Protein AF-A0A2D3C3H3-F1 (afdb_monomer)

Radius of gyration: 13.88 Å; Cα contacts (8 Å, |Δi|>4): 78; chains: 1; bounding box: 29×30×42 Å

Solvent-accessible surface area (backbone atoms only — not comparable to full-atom values): 4577 Å² total; per-residue (Å²): 126,70,76,62,52,57,47,48,53,63,55,76,70,58,82,80,52,94,85,55,56,65,66,61,55,30,52,51,27,42,54,50,13,52,44,28,46,74,72,66,42,23,72,60,12,34,55,24,18,51,54,20,37,72,72,39,73,80,46,60,66,38,54,52,51,31,55,51,27,53,55,51,41,54,50,51,52,54,61,65,70,73,116

Foldseek 3Di:
DPVLVVLVVLAPPDPDDPPDDLVNLLVNLQSQLVNCVVVLVLVRSLVSLVSNCVSPVVPPSSVVSNVVSVVSVVVVVVVVVVD

pLDDT: mean 78.91, std 15.75, range [45.66, 95.12]

Mean predicted al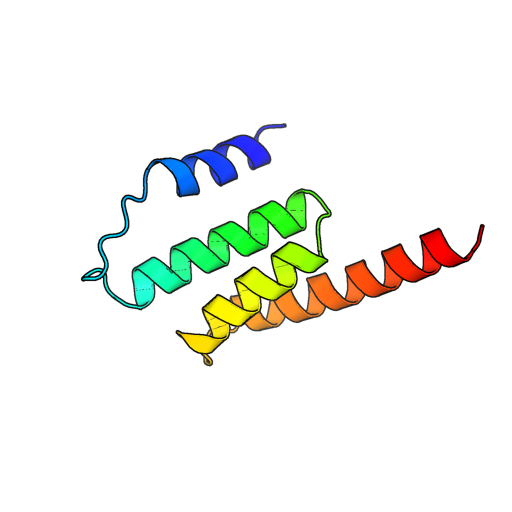igned error: 7.62 Å

Nearest PDB structures (foldseek):
  5jhe-assembly1_A-2  TM=8.480E-01  e=2.163E-02  Saccharomyces cerevisiae S288C
  2vyi-assembly2_B  TM=9.950E-01  e=7.866E-02  Homo sapiens
  6hft-assembly1_A  TM=9.485E-01  e=7.859E-01  Saccharomyces cerevisiae
  8j8p-assembly1_C  TM=7.271E-01  e=5.935E-01  Saccharomyces eubayanus
  7xn7-assembly1_q  TM=8.104E-01  e=1.541E+00  Komagataella phaffii

Secondary structure (DSSP, 8-state):
-THHHHHHHHHHT----TTS-HHHHHHHHHHHHHHHHHTT-HHHHHHHHHHHHHH-TT-HHHHHHHHHHHHHHHHHHHHHTT-

InterPro domains:
  IPR011990 Tetratricopeptide-like helical domain superfamily [G3DSA:1.25.40.10] (1-83)
  IPR011990 Tetratricopeptide-like helical domain superfamily [SSF48452] (1-78)
  IPR013105 Tetratricopeptide repeat 2 [PF07719] (28-58)
  IPR019734 Tetratricopeptide repeat [PS50005] (26-59)
  IPR019734 Tetratricopeptide repeat [SM00028] (26-59)

Sequence (83 aa):
MERYEEALICYEHINIRETDSAEKKTILWNCRGISHFLKGTYDEATRCFSHVLNLDPECEEAKNYLKKAISLLNQQKKQTSNY

Structure (mmCIF, N/CA/C/O backbone):
data_AF-A0A2D3C3H3-F1
#
_entry.id   AF-A0A2D3C3H3-F1
#
loop_
_atom_site.group_PDB
_atom_site.id
_atom_site.type_symbol
_atom_site.label_atom_id
_atom_site.label_alt_id
_atom_site.label_comp_id
_atom_site.label_asym_id
_atom_site.label_entity_id
_atom_site.label_seq_id
_atom_site.pdbx_PDB_ins_code
_atom_site.Cartn_x
_atom_site.Car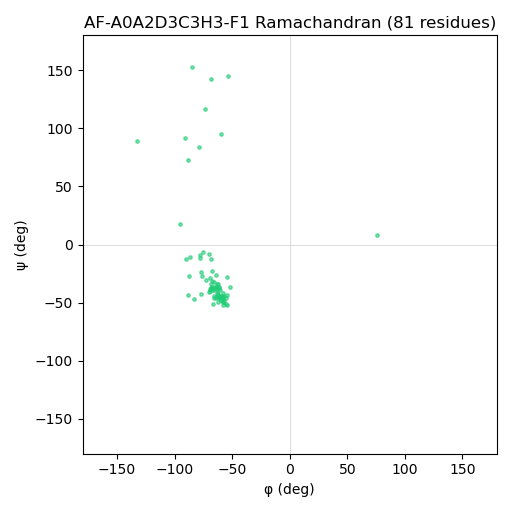tn_y
_atom_site.Cartn_z
_atom_site.occupancy
_atom_site.B_iso_or_equiv
_atom_site.auth_seq_id
_atom_site.auth_comp_id
_atom_site.auth_asym_id
_atom_site.auth_atom_id
_atom_site.pdbx_PDB_model_num
ATOM 1 N N . MET A 1 1 ? 8.281 19.157 9.014 1.00 45.66 1 MET A N 1
ATOM 2 C CA . MET A 1 1 ? 7.461 19.195 7.782 1.00 45.66 1 MET A CA 1
ATOM 3 C C . MET A 1 1 ? 8.209 18.644 6.564 1.00 45.66 1 MET A C 1
ATOM 5 O O . MET A 1 1 ? 7.611 18.566 5.506 1.00 45.66 1 MET A O 1
ATOM 9 N N . GLU A 1 2 ? 9.445 18.154 6.703 1.00 48.81 2 GLU A N 1
ATOM 10 C CA . GLU A 1 2 ? 10.302 17.812 5.551 1.00 48.81 2 GLU A CA 1
ATOM 11 C C . GLU A 1 2 ? 9.960 16.487 4.838 1.00 48.81 2 GLU A C 1
ATOM 13 O O . GLU A 1 2 ? 10.201 16.350 3.648 1.00 48.81 2 GLU A O 1
ATOM 18 N N . ARG A 1 3 ? 9.303 15.523 5.501 1.00 47.53 3 ARG A N 1
ATOM 19 C CA . ARG A 1 3 ? 8.976 14.212 4.887 1.00 47.53 3 ARG A CA 1
ATOM 20 C C . ARG A 1 3 ? 7.782 14.220 3.923 1.00 47.53 3 ARG A C 1
ATOM 22 O O . ARG A 1 3 ? 7.536 13.218 3.257 1.00 47.53 3 ARG A O 1
ATOM 29 N N . TYR A 1 4 ? 7.005 15.303 3.881 1.00 50.00 4 TYR A N 1
ATOM 30 C CA . TYR A 1 4 ? 5.845 15.415 2.986 1.00 50.00 4 TYR A CA 1
ATOM 31 C C . TYR A 1 4 ? 6.227 15.950 1.604 1.00 50.00 4 TYR A C 1
ATOM 33 O O . TYR A 1 4 ? 5.554 15.629 0.626 1.00 50.00 4 TYR A O 1
ATOM 41 N N . GLU A 1 5 ? 7.304 16.733 1.524 1.00 49.50 5 GLU A N 1
ATOM 42 C CA . GLU A 1 5 ? 7.800 17.303 0.272 1.00 49.50 5 GLU A CA 1
ATOM 43 C C . GLU A 1 5 ? 8.557 16.255 -0.543 1.00 49.50 5 GLU A C 1
ATOM 45 O O . GLU A 1 5 ? 8.268 16.102 -1.721 1.00 49.50 5 GLU A O 1
ATOM 50 N N . GLU A 1 6 ? 9.410 15.431 0.078 1.00 52.59 6 GLU A N 1
ATOM 51 C CA . GLU A 1 6 ? 10.094 14.318 -0.612 1.00 52.59 6 GLU A CA 1
ATOM 52 C C . GLU A 1 6 ? 9.104 13.330 -1.243 1.00 52.59 6 GLU A C 1
ATOM 54 O O . GLU A 1 6 ? 9.249 12.897 -2.386 1.00 52.59 6 GLU A O 1
ATOM 59 N N . ALA A 1 7 ? 8.044 13.035 -0.496 1.00 53.91 7 ALA A N 1
ATOM 60 C CA . ALA A 1 7 ? 6.904 12.250 -0.930 1.00 53.91 7 ALA A CA 1
ATOM 61 C C . ALA A 1 7 ? 6.249 12.812 -2.204 1.00 53.91 7 ALA A C 1
ATOM 63 O O . ALA A 1 7 ? 5.959 12.058 -3.132 1.00 53.91 7 ALA A O 1
ATOM 64 N N . LEU A 1 8 ? 6.026 14.130 -2.248 1.00 52.97 8 LEU A N 1
ATOM 65 C CA . LEU A 1 8 ? 5.454 14.831 -3.400 1.00 52.97 8 LEU A CA 1
ATOM 66 C C . LEU A 1 8 ? 6.424 14.890 -4.587 1.00 52.97 8 LEU A C 1
ATOM 68 O O . LEU A 1 8 ? 6.009 14.635 -5.718 1.00 52.97 8 LEU A O 1
ATOM 72 N N . ILE A 1 9 ? 7.711 15.125 -4.323 1.00 53.69 9 ILE A N 1
ATOM 73 C CA . ILE A 1 9 ? 8.776 15.181 -5.334 1.00 53.69 9 ILE A CA 1
ATOM 74 C C . ILE A 1 9 ? 8.914 13.829 -6.054 1.00 53.69 9 ILE A C 1
ATOM 76 O O . ILE A 1 9 ? 9.093 13.798 -7.274 1.00 53.69 9 ILE A O 1
ATOM 80 N N . CYS A 1 10 ? 8.744 12.706 -5.345 1.00 55.09 10 CYS A N 1
ATOM 81 C CA . CYS A 1 10 ? 8.703 11.382 -5.972 1.00 55.09 10 CYS A CA 1
ATOM 82 C C . CYS A 1 10 ? 7.512 11.185 -6.931 1.00 55.09 10 CYS A C 1
ATOM 84 O O . CYS A 1 10 ? 7.630 10.367 -7.839 1.00 55.09 10 CYS A O 1
ATOM 86 N N . TYR A 1 11 ? 6.381 11.890 -6.775 1.00 58.97 11 TYR A N 1
ATOM 87 C CA . TYR A 1 11 ? 5.255 11.778 -7.722 1.00 58.97 11 TYR A CA 1
ATOM 88 C C . TYR A 1 11 ? 5.422 12.650 -8.952 1.00 58.97 11 TYR A C 1
ATOM 90 O O . TYR A 1 11 ? 5.170 12.184 -10.059 1.00 58.97 11 TYR A O 1
ATOM 98 N N . GLU A 1 12 ? 5.798 13.914 -8.762 1.00 54.44 12 GLU A N 1
ATOM 99 C CA . GLU A 1 12 ? 5.784 14.899 -9.848 1.00 54.44 12 GLU A CA 1
ATOM 100 C C . GLU A 1 12 ? 6.856 14.629 -10.906 1.00 54.44 12 GLU A C 1
ATOM 102 O O . GLU A 1 12 ? 6.645 14.921 -12.082 1.00 54.44 12 GLU A O 1
ATOM 107 N N . HIS A 1 13 ? 7.981 14.019 -10.525 1.00 54.50 13 HIS A N 1
ATOM 108 C CA . HIS A 1 13 ? 9.083 13.769 -11.455 1.00 54.50 13 HIS A CA 1
ATOM 109 C C . HIS A 1 13 ? 9.020 12.424 -12.186 1.00 54.50 13 HIS A C 1
ATOM 111 O O . HIS A 1 13 ? 9.759 12.229 -13.156 1.00 54.50 13 HIS A O 1
ATOM 117 N N . ILE A 1 14 ? 8.154 11.492 -11.777 1.00 56.75 14 ILE A N 1
ATOM 118 C CA . ILE A 1 14 ? 8.049 10.194 -12.450 1.00 56.75 14 ILE A CA 1
ATOM 119 C C . ILE A 1 14 ? 6.996 10.287 -13.557 1.00 56.75 14 ILE A C 1
ATOM 121 O O . ILE A 1 14 ? 5.810 10.027 -13.363 1.00 56.75 14 ILE A O 1
ATOM 125 N N . ASN A 1 15 ? 7.457 10.626 -14.758 1.00 57.12 15 ASN A N 1
ATOM 126 C CA . ASN A 1 15 ? 6.639 10.613 -15.964 1.00 57.12 15 ASN A CA 1
ATOM 127 C C . ASN A 1 15 ? 6.502 9.166 -16.478 1.00 57.12 15 ASN A C 1
ATOM 129 O O . ASN A 1 15 ? 7.294 8.718 -17.308 1.00 57.12 15 ASN A O 1
ATOM 133 N N . ILE A 1 16 ? 5.552 8.405 -15.925 1.00 58.19 16 ILE A N 1
ATOM 134 C CA . ILE A 1 16 ? 5.334 6.998 -16.297 1.00 58.19 16 ILE A CA 1
ATOM 135 C C . ILE A 1 16 ? 4.675 6.941 -17.673 1.00 58.19 16 ILE A C 1
ATOM 137 O O . ILE A 1 16 ? 3.533 7.370 -17.844 1.00 58.19 16 ILE A O 1
ATOM 141 N N . ARG A 1 17 ? 5.367 6.360 -18.652 1.00 5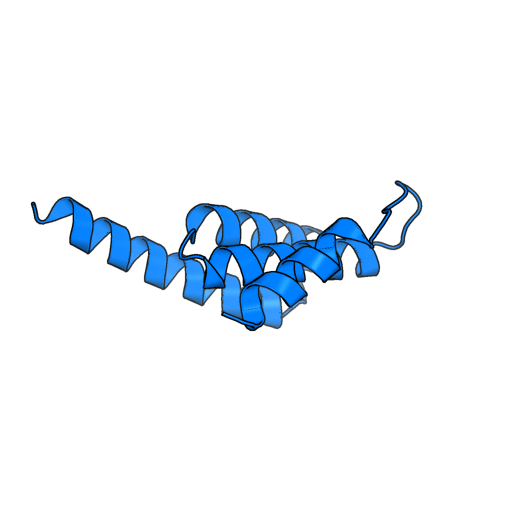8.72 17 ARG A N 1
ATOM 142 C CA . ARG A 1 17 ? 4.743 5.946 -19.914 1.00 58.72 17 ARG A CA 1
ATOM 143 C C . ARG A 1 17 ? 4.137 4.557 -19.732 1.00 58.72 17 ARG A C 1
ATOM 145 O O . ARG A 1 17 ? 4.626 3.762 -18.935 1.00 58.72 17 ARG A O 1
ATOM 152 N N . GLU A 1 18 ? 3.095 4.213 -20.489 1.00 56.41 18 GLU A N 1
ATOM 153 C CA . GLU A 1 18 ? 2.476 2.877 -20.387 1.00 56.41 18 GLU A CA 1
ATOM 154 C C . GLU A 1 18 ? 3.488 1.730 -20.565 1.00 56.41 18 GLU A C 1
ATOM 156 O O . GLU A 1 18 ? 3.329 0.680 -19.938 1.00 56.41 18 GLU A O 1
ATOM 161 N N . THR A 1 19 ? 4.562 1.984 -21.323 1.00 57.06 19 THR A N 1
ATOM 162 C CA . THR A 1 19 ? 5.700 1.095 -21.601 1.00 57.06 19 THR A CA 1
ATOM 163 C C . THR A 1 19 ? 6.708 0.931 -20.460 1.00 57.06 19 THR A C 1
ATOM 165 O O . THR A 1 19 ? 7.643 0.149 -20.606 1.00 57.06 19 THR A O 1
ATOM 168 N N . ASP A 1 20 ? 6.595 1.672 -19.354 1.00 67.31 20 ASP A N 1
ATOM 169 C CA . ASP A 1 20 ? 7.516 1.510 -18.226 1.00 67.3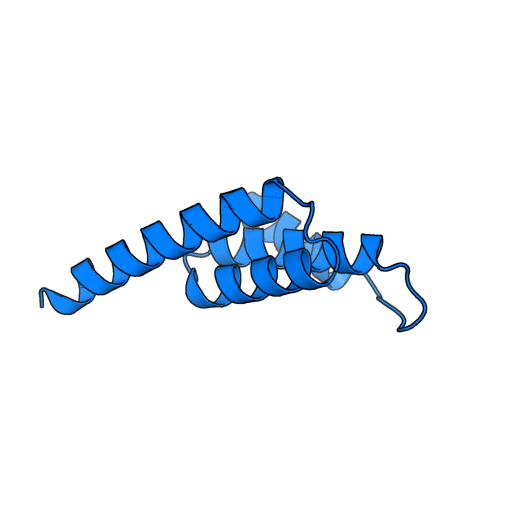1 20 ASP A CA 1
ATOM 170 C C . ASP A 1 20 ? 7.328 0.159 -17.524 1.00 67.31 20 ASP A C 1
ATOM 172 O O . ASP A 1 20 ? 6.205 -0.331 -17.348 1.00 67.31 20 ASP A O 1
ATOM 176 N N . SER A 1 21 ? 8.455 -0.414 -17.091 1.00 73.69 21 SER A N 1
ATOM 177 C CA . SER A 1 21 ? 8.527 -1.699 -16.397 1.00 73.69 21 SER A CA 1
ATOM 178 C C . SER A 1 21 ? 7.610 -1.749 -15.176 1.00 73.69 21 SER A C 1
ATOM 180 O O . SER A 1 21 ? 7.461 -0.761 -14.448 1.00 73.69 21 SER A O 1
ATOM 182 N N . ALA A 1 22 ? 7.048 -2.932 -14.915 1.00 73.50 22 ALA A N 1
ATOM 183 C CA . ALA A 1 22 ? 6.187 -3.186 -13.760 1.00 73.50 22 ALA A CA 1
ATOM 184 C C . ALA A 1 22 ? 6.839 -2.745 -12.436 1.00 73.50 22 ALA A C 1
ATOM 186 O O . ALA A 1 22 ? 6.166 -2.145 -11.606 1.00 73.50 22 ALA A O 1
ATOM 187 N N . GLU A 1 23 ? 8.157 -2.911 -12.295 1.00 74.75 23 GLU A N 1
ATOM 188 C CA . GLU A 1 23 ? 8.938 -2.446 -11.139 1.00 74.75 23 GLU A CA 1
ATOM 189 C C . GLU A 1 23 ? 8.814 -0.940 -10.874 1.00 74.75 23 GLU A C 1
ATOM 191 O O . GLU A 1 23 ? 8.603 -0.526 -9.737 1.00 74.75 23 GLU A O 1
ATOM 196 N N . LYS A 1 24 ? 8.879 -0.090 -11.908 1.00 79.31 24 LYS A N 1
ATOM 197 C CA . LYS A 1 24 ? 8.745 1.366 -11.728 1.00 79.31 24 LYS A CA 1
ATOM 198 C C . LYS A 1 24 ? 7.340 1.747 -11.282 1.00 79.31 24 LYS A C 1
ATOM 200 O O . LYS A 1 24 ? 7.178 2.619 -10.429 1.00 79.31 24 LYS A O 1
ATOM 205 N N . LYS A 1 25 ? 6.325 1.079 -11.840 1.00 79.38 25 LYS A N 1
ATOM 206 C CA . LYS A 1 25 ? 4.931 1.258 -11.415 1.00 79.38 25 LYS A CA 1
ATOM 207 C C . LYS A 1 25 ? 4.774 0.823 -9.956 1.00 79.38 25 LYS A C 1
ATOM 209 O O . LYS A 1 25 ? 4.194 1.571 -9.176 1.00 79.38 25 LYS A O 1
ATOM 214 N N . THR A 1 26 ? 5.352 -0.315 -9.571 1.00 84.44 26 THR A N 1
ATOM 215 C CA . THR A 1 26 ? 5.398 -0.794 -8.182 1.00 84.44 26 THR A CA 1
ATOM 216 C C . THR A 1 26 ? 6.022 0.239 -7.245 1.00 84.44 26 THR A C 1
ATOM 218 O O . THR A 1 26 ? 5.392 0.608 -6.256 1.00 84.44 26 THR A O 1
ATOM 221 N N . ILE A 1 27 ? 7.204 0.771 -7.571 1.00 82.50 27 ILE A N 1
ATOM 222 C CA . ILE A 1 27 ? 7.882 1.786 -6.749 1.00 82.50 27 ILE A CA 1
ATOM 223 C C . ILE A 1 27 ? 7.011 3.039 -6.605 1.00 82.50 27 ILE A C 1
ATOM 225 O O . ILE A 1 27 ? 6.824 3.519 -5.488 1.00 82.50 27 ILE A O 1
ATOM 229 N N . LEU A 1 28 ? 6.404 3.529 -7.695 1.00 82.88 28 LEU A N 1
ATOM 230 C CA . LEU A 1 28 ? 5.504 4.683 -7.628 1.00 82.88 28 LEU A CA 1
ATOM 231 C C . LEU A 1 28 ? 4.332 4.424 -6.675 1.00 82.88 28 LEU A C 1
ATOM 233 O O . LEU A 1 28 ? 4.065 5.242 -5.796 1.00 82.88 28 LEU A O 1
ATOM 237 N N . TRP A 1 29 ? 3.614 3.311 -6.850 1.00 87.44 29 TRP A N 1
ATOM 238 C CA . TRP A 1 29 ? 2.463 2.979 -6.008 1.00 87.44 29 TRP A CA 1
ATOM 239 C C . TRP A 1 29 ? 2.865 2.775 -4.545 1.00 87.44 29 TRP A C 1
ATOM 241 O O . TRP A 1 29 ? 2.109 3.166 -3.655 1.00 87.44 29 TRP A O 1
ATOM 251 N N . ASN A 1 30 ? 4.063 2.242 -4.290 1.00 86.81 30 ASN A N 1
ATOM 252 C CA . ASN A 1 30 ? 4.605 2.074 -2.944 1.00 86.81 30 ASN A CA 1
ATOM 253 C C . ASN A 1 30 ? 4.877 3.434 -2.292 1.00 86.81 30 ASN A C 1
ATOM 255 O O . ASN A 1 30 ? 4.326 3.735 -1.231 1.00 86.81 30 ASN A O 1
ATOM 259 N N . CYS A 1 31 ? 5.605 4.318 -2.984 1.00 84.25 31 CYS A N 1
ATOM 260 C CA . CYS A 1 31 ? 5.789 5.701 -2.554 1.00 84.25 31 CYS A CA 1
ATOM 261 C C . CYS A 1 31 ? 4.430 6.376 -2.327 1.00 84.25 31 CYS A C 1
ATOM 263 O O . CYS A 1 31 ? 4.243 7.037 -1.308 1.00 84.25 31 CYS A O 1
ATOM 265 N N . ARG A 1 32 ? 3.446 6.175 -3.223 1.00 85.75 32 ARG A N 1
ATOM 266 C CA . ARG A 1 32 ? 2.057 6.679 -3.111 1.00 85.75 32 ARG A CA 1
ATOM 267 C C . ARG A 1 32 ? 1.396 6.261 -1.814 1.00 85.75 32 ARG A C 1
ATOM 269 O O . ARG A 1 32 ? 0.930 7.116 -1.059 1.00 85.75 32 ARG A O 1
ATOM 276 N N . GLY A 1 33 ? 1.434 4.969 -1.523 1.00 90.56 33 GLY A N 1
ATOM 277 C CA . GLY A 1 33 ? 0.894 4.417 -0.290 1.00 90.56 33 GLY A CA 1
ATOM 278 C C . GLY A 1 33 ? 1.543 5.013 0.952 1.00 90.56 33 GLY A C 1
ATOM 279 O O . GLY A 1 33 ? 0.831 5.398 1.877 1.00 90.56 33 GLY A O 1
ATOM 280 N N . ILE A 1 34 ? 2.871 5.155 0.958 1.00 88.88 34 ILE A N 1
ATOM 281 C CA . ILE A 1 34 ? 3.617 5.692 2.103 1.00 88.88 34 ILE A CA 1
ATOM 282 C C . ILE A 1 34 ? 3.211 7.137 2.401 1.00 88.88 34 ILE A C 1
ATOM 284 O O . ILE A 1 34 ? 2.977 7.481 3.557 1.00 88.88 34 ILE A O 1
ATOM 288 N N . SER A 1 35 ? 3.051 7.986 1.391 1.00 84.62 35 SER A N 1
ATOM 289 C CA . SER A 1 35 ? 2.676 9.384 1.638 1.00 84.62 35 SER A CA 1
ATOM 290 C C . SER A 1 35 ? 1.256 9.527 2.148 1.00 84.62 35 SER A C 1
ATOM 292 O O . SER A 1 35 ? 1.017 10.314 3.060 1.00 84.62 35 SER A O 1
ATOM 294 N N . HIS A 1 36 ? 0.316 8.747 1.612 1.00 87.50 36 HIS A N 1
ATOM 295 C CA . HIS A 1 36 ? -1.039 8.689 2.162 1.00 87.50 36 HIS A CA 1
ATOM 296 C C . HIS A 1 36 ? -1.036 8.136 3.595 1.00 87.50 36 HIS A C 1
ATOM 298 O O . HIS A 1 36 ? -1.753 8.643 4.456 1.00 87.50 36 HIS A O 1
ATOM 304 N N . PHE A 1 37 ? -0.183 7.151 3.885 1.00 89.50 37 PHE A N 1
ATOM 305 C CA . PHE A 1 37 ? -0.008 6.620 5.234 1.00 89.50 37 PHE A CA 1
ATOM 306 C C . PHE A 1 37 ? 0.510 7.694 6.200 1.00 89.50 37 PHE A C 1
ATOM 308 O O . PHE A 1 37 ? -0.035 7.851 7.289 1.00 89.50 37 PHE A O 1
ATOM 315 N N . LEU A 1 38 ? 1.511 8.479 5.790 1.00 85.75 38 LEU A N 1
ATOM 316 C CA . LEU A 1 38 ? 2.057 9.578 6.591 1.00 85.75 38 LEU A CA 1
ATOM 317 C C . LEU A 1 38 ? 1.063 10.734 6.760 1.00 85.75 38 LEU A C 1
ATOM 319 O O . LEU A 1 38 ? 1.024 11.339 7.825 1.00 85.75 38 LEU A O 1
ATOM 323 N N . LYS A 1 39 ? 0.227 11.009 5.752 1.00 84.75 39 LYS A N 1
ATOM 324 C CA . LYS A 1 39 ? -0.862 12.000 5.829 1.00 84.75 39 LYS A CA 1
ATOM 325 C C . LYS A 1 39 ? -2.014 11.568 6.747 1.00 84.75 39 LYS A C 1
ATOM 327 O O . LYS A 1 39 ? -2.915 12.363 6.992 1.00 84.75 39 LYS A O 1
ATOM 332 N N . GLY A 1 40 ? -2.011 10.327 7.241 1.00 85.88 40 GLY A N 1
ATOM 333 C CA . GLY A 1 40 ? -3.098 9.773 8.051 1.00 85.88 40 GLY A CA 1
ATOM 334 C C . GLY A 1 40 ? -4.340 9.384 7.242 1.00 85.88 40 GLY A C 1
ATOM 335 O O . GLY A 1 40 ? -5.362 9.033 7.829 1.00 85.88 40 GLY A O 1
ATOM 336 N N . THR A 1 41 ? -4.260 9.417 5.907 1.00 89.06 41 THR A N 1
ATOM 337 C CA . THR A 1 41 ? -5.313 8.973 4.984 1.00 89.06 41 THR A CA 1
ATOM 338 C C . THR A 1 41 ? -5.140 7.481 4.700 1.00 89.06 41 THR A C 1
ATOM 340 O O . THR A 1 41 ? -4.676 7.072 3.630 1.00 89.06 41 THR A O 1
ATOM 343 N N . TYR A 1 42 ? -5.463 6.645 5.691 1.00 92.19 42 TYR A N 1
ATOM 344 C CA . TYR A 1 42 ? -5.176 5.210 5.622 1.00 92.19 42 TYR A CA 1
ATOM 345 C C . TYR A 1 42 ? -6.002 4.466 4.560 1.00 92.19 42 TYR A C 1
ATOM 347 O O . TYR A 1 42 ? -5.475 3.535 3.957 1.00 92.19 42 TYR A O 1
ATOM 355 N N . ASP A 1 43 ? -7.239 4.882 4.255 1.00 91.12 43 ASP A N 1
ATOM 356 C CA . ASP A 1 43 ? -8.035 4.281 3.168 1.00 91.12 43 ASP A CA 1
ATOM 357 C C . ASP A 1 43 ? -7.300 4.348 1.817 1.00 91.12 43 ASP A C 1
ATOM 359 O O . ASP A 1 43 ? -7.155 3.340 1.124 1.00 91.12 43 ASP A O 1
ATOM 363 N N . GLU A 1 44 ? -6.768 5.516 1.451 1.00 89.12 44 GLU A N 1
ATOM 364 C CA . GLU A 1 44 ? -6.029 5.699 0.194 1.00 89.12 44 GLU A CA 1
ATOM 365 C C . GLU A 1 44 ? -4.695 4.949 0.206 1.00 89.12 44 GLU A C 1
ATOM 367 O O . GLU A 1 44 ? -4.315 4.341 -0.800 1.00 89.12 44 GLU A O 1
ATOM 372 N N . ALA A 1 45 ? -4.022 4.918 1.360 1.00 92.31 45 ALA A N 1
ATOM 373 C CA . ALA A 1 45 ? -2.795 4.154 1.541 1.00 92.31 45 ALA A CA 1
ATOM 374 C C . ALA A 1 45 ? -3.022 2.663 1.248 1.00 92.31 45 ALA A C 1
ATOM 376 O O . ALA A 1 45 ? -2.272 2.065 0.476 1.00 92.31 45 ALA A O 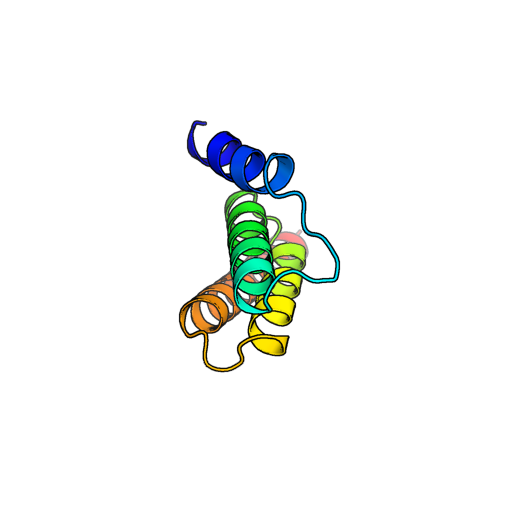1
ATOM 377 N N . THR A 1 46 ? -4.098 2.071 1.786 1.00 93.69 46 THR A N 1
ATOM 378 C CA . THR A 1 46 ? -4.416 0.652 1.545 1.00 93.69 46 THR A CA 1
ATOM 379 C C . THR A 1 46 ? -4.655 0.340 0.069 1.00 93.69 46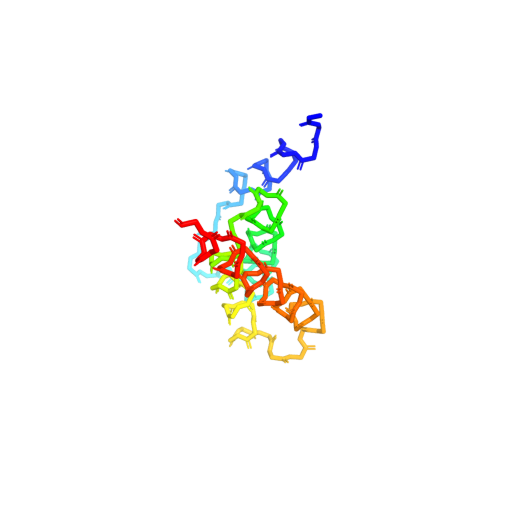 THR A C 1
ATOM 381 O O . THR A 1 46 ? -4.162 -0.675 -0.424 1.00 93.69 46 THR A O 1
ATOM 384 N N . ARG A 1 47 ? -5.332 1.229 -0.671 1.00 92.38 47 ARG A N 1
ATOM 385 C CA . ARG A 1 47 ? -5.541 1.072 -2.121 1.00 92.38 47 ARG A CA 1
ATOM 386 C C . ARG A 1 47 ? -4.224 1.103 -2.892 1.00 92.38 47 ARG A C 1
ATOM 388 O O . ARG A 1 47 ? -4.018 0.281 -3.781 1.00 92.38 47 ARG A O 1
ATOM 395 N N . CYS A 1 48 ? -3.319 2.009 -2.526 1.00 90.81 48 CYS A N 1
ATOM 396 C CA . CYS A 1 48 ? -2.007 2.106 -3.161 1.00 90.81 48 CYS A CA 1
ATOM 397 C C . CYS A 1 48 ? -1.167 0.842 -2.920 1.00 90.81 48 CYS A C 1
ATOM 399 O O . CYS A 1 48 ? -0.640 0.273 -3.874 1.00 90.81 48 CYS A O 1
ATOM 401 N N . PHE A 1 49 ? -1.109 0.341 -1.681 1.00 93.00 49 PHE A N 1
ATOM 402 C CA . PHE A 1 49 ? -0.398 -0.908 -1.383 1.00 93.00 49 PHE A CA 1
ATOM 403 C C . PHE A 1 49 ? -1.047 -2.125 -2.050 1.00 93.00 49 PHE A C 1
ATOM 405 O O . PHE A 1 49 ? -0.340 -3.028 -2.482 1.00 93.00 49 PHE A O 1
ATOM 412 N N . SER A 1 50 ? -2.372 -2.140 -2.218 1.00 92.44 50 SER A N 1
ATOM 413 C CA . SER A 1 50 ? -3.037 -3.187 -3.000 1.00 92.44 50 SER A CA 1
ATOM 414 C C . SER A 1 50 ? -2.619 -3.164 -4.472 1.00 92.44 50 SER A C 1
ATOM 416 O O . SER A 1 50 ? -2.470 -4.228 -5.065 1.00 92.44 50 SER A O 1
ATOM 418 N N . HIS A 1 51 ? -2.407 -1.985 -5.069 1.00 88.62 51 HIS A N 1
ATOM 419 C CA . HIS A 1 51 ? -1.877 -1.892 -6.432 1.00 88.62 51 HIS A CA 1
ATOM 420 C C . HIS A 1 51 ? -0.445 -2.408 -6.534 1.00 88.62 51 HIS A C 1
ATOM 422 O O . HIS A 1 51 ? -0.136 -3.101 -7.501 1.00 88.62 51 HIS A O 1
ATOM 428 N N . VAL A 1 52 ? 0.394 -2.132 -5.532 1.00 90.81 52 VAL A N 1
ATOM 429 C CA . VAL A 1 52 ? 1.735 -2.726 -5.451 1.00 90.81 52 VAL A CA 1
ATOM 430 C C . VAL A 1 52 ? 1.643 -4.245 -5.439 1.00 90.81 52 VAL A C 1
ATOM 432 O O . VAL A 1 52 ? 2.279 -4.881 -6.263 1.00 90.81 52 VAL A O 1
ATOM 435 N N . LEU A 1 53 ? 0.796 -4.821 -4.585 1.00 90.81 53 LEU A N 1
ATOM 436 C CA . LEU A 1 53 ? 0.650 -6.276 -4.472 1.00 90.81 53 LEU A CA 1
ATOM 437 C C . LEU A 1 53 ? 0.032 -6.939 -5.709 1.00 90.81 53 LEU A C 1
ATOM 439 O O . LEU A 1 53 ? 0.250 -8.123 -5.933 1.00 90.81 53 LEU A O 1
ATOM 443 N N . ASN A 1 54 ? -0.722 -6.195 -6.521 1.00 90.06 54 ASN A N 1
ATOM 444 C CA . ASN A 1 54 ? -1.216 -6.693 -7.806 1.00 90.06 54 ASN A CA 1
ATOM 445 C C . ASN A 1 54 ? -0.104 -6.797 -8.860 1.00 90.06 54 ASN A C 1
ATOM 447 O O . ASN A 1 54 ? -0.200 -7.628 -9.758 1.00 90.06 54 ASN A O 1
ATOM 451 N N . LEU A 1 55 ? 0.914 -5.934 -8.780 1.00 86.25 55 LEU A N 1
ATOM 452 C CA . LEU A 1 55 ? 2.066 -5.943 -9.685 1.00 86.25 55 LEU A CA 1
ATOM 453 C C . LEU A 1 55 ? 3.173 -6.870 -9.177 1.00 86.25 55 LEU A C 1
ATOM 455 O O . LEU A 1 55 ? 3.754 -7.622 -9.950 1.00 86.25 55 LEU A O 1
ATOM 459 N N . ASP A 1 56 ? 3.439 -6.804 -7.877 1.00 86.56 56 ASP A N 1
ATOM 460 C CA . ASP A 1 56 ? 4.414 -7.602 -7.155 1.00 86.56 56 ASP A CA 1
ATOM 461 C C . ASP A 1 56 ? 3.774 -8.164 -5.871 1.00 86.56 56 ASP A C 1
ATOM 463 O O . ASP A 1 56 ? 3.836 -7.545 -4.799 1.00 86.56 56 ASP A O 1
ATOM 467 N N . PRO A 1 57 ? 3.146 -9.348 -5.955 1.00 88.31 57 PRO A N 1
ATOM 468 C CA . PRO A 1 57 ? 2.555 -10.004 -4.797 1.00 88.31 57 PRO A CA 1
ATOM 469 C C . PRO A 1 57 ? 3.601 -10.497 -3.792 1.00 88.31 57 PRO A C 1
ATOM 471 O O . PRO A 1 57 ? 3.229 -10.843 -2.670 1.00 88.31 57 PRO A O 1
ATOM 474 N N . GLU A 1 58 ? 4.887 -10.532 -4.145 1.00 89.75 58 GLU A N 1
ATOM 475 C CA . GLU A 1 58 ? 5.987 -10.924 -3.259 1.00 89.75 58 GLU A CA 1
ATOM 476 C C . GLU A 1 58 ? 6.504 -9.732 -2.435 1.00 89.75 58 GLU A C 1
ATOM 478 O O . GLU A 1 58 ? 7.197 -9.939 -1.441 1.00 89.75 58 GLU A O 1
ATOM 483 N N . CYS A 1 59 ? 6.087 -8.499 -2.754 1.00 86.94 59 CYS A N 1
ATOM 484 C CA . CYS A 1 59 ? 6.501 -7.283 -2.056 1.00 86.94 59 CYS A CA 1
ATOM 485 C C . CYS A 1 59 ? 6.119 -7.300 -0.560 1.00 86.94 59 CYS A C 1
ATOM 487 O O . CYS A 1 59 ? 5.010 -6.926 -0.154 1.00 86.94 59 CYS A O 1
ATOM 489 N N . GLU A 1 60 ? 7.058 -7.712 0.296 1.00 91.38 60 GLU A N 1
ATOM 490 C CA . GLU A 1 60 ? 6.866 -7.760 1.750 1.00 91.38 60 GLU A CA 1
ATOM 491 C C . GLU A 1 60 ? 6.617 -6.376 2.352 1.00 91.38 60 GLU A C 1
ATOM 493 O O . GLU A 1 60 ? 5.835 -6.229 3.297 1.00 91.38 60 GLU A O 1
ATOM 498 N N . GLU A 1 61 ? 7.244 -5.347 1.783 1.00 87.56 61 GLU A N 1
ATOM 499 C CA . GLU A 1 61 ? 7.101 -3.971 2.240 1.00 87.56 61 GLU A CA 1
ATOM 500 C C . GLU A 1 61 ? 5.646 -3.496 2.107 1.00 87.56 61 GLU A C 1
ATOM 502 O O . GLU A 1 61 ? 5.045 -3.054 3.093 1.00 87.56 61 GLU A O 1
ATOM 507 N N . ALA A 1 62 ? 5.028 -3.700 0.940 1.00 90.19 62 ALA A N 1
ATOM 508 C CA . ALA A 1 62 ? 3.625 -3.366 0.720 1.00 90.19 62 ALA A CA 1
ATOM 509 C C . ALA A 1 62 ? 2.682 -4.178 1.619 1.00 90.19 62 ALA A C 1
ATOM 511 O O . ALA A 1 62 ? 1.736 -3.613 2.169 1.00 90.19 62 ALA A O 1
ATOM 512 N N . LYS A 1 63 ? 2.951 -5.474 1.854 1.00 93.81 63 LYS A N 1
ATOM 513 C CA . LYS A 1 63 ? 2.164 -6.291 2.805 1.00 93.81 63 LYS A CA 1
ATOM 514 C C . LYS A 1 63 ? 2.227 -5.715 4.219 1.00 93.81 63 LYS A C 1
ATOM 516 O O . LYS A 1 63 ? 1.203 -5.632 4.904 1.00 93.81 63 LYS A O 1
ATOM 521 N N . ASN A 1 64 ? 3.416 -5.317 4.664 1.00 94.12 64 ASN A N 1
ATOM 522 C CA . ASN A 1 64 ? 3.626 -4.759 5.996 1.00 94.12 64 ASN A CA 1
ATOM 523 C C . ASN A 1 64 ? 2.923 -3.411 6.161 1.00 94.12 64 ASN A C 1
ATOM 525 O O . ASN A 1 64 ? 2.217 -3.209 7.156 1.00 94.12 64 ASN A O 1
ATOM 529 N N . TYR A 1 65 ? 3.059 -2.507 5.191 1.00 92.62 65 TYR A N 1
ATOM 530 C CA . TYR A 1 65 ? 2.359 -1.228 5.240 1.00 92.62 65 TYR A CA 1
ATOM 531 C C . TYR A 1 65 ? 0.843 -1.377 5.110 1.00 92.62 65 TYR A C 1
ATOM 533 O O . TYR A 1 65 ? 0.121 -0.702 5.841 1.00 92.62 65 TYR A O 1
ATOM 541 N N . LEU A 1 66 ? 0.345 -2.297 4.277 1.00 94.44 66 LEU A N 1
ATOM 542 C CA . LEU A 1 66 ? -1.087 -2.582 4.156 1.00 94.44 66 LEU A CA 1
ATOM 543 C C . LEU A 1 66 ? -1.682 -3.020 5.501 1.00 94.44 66 LEU A C 1
ATOM 545 O O . LEU A 1 66 ? -2.682 -2.458 5.949 1.00 94.44 66 LEU A O 1
ATOM 549 N N . LYS A 1 67 ? -1.038 -3.972 6.191 1.00 95.12 67 LYS A N 1
ATOM 550 C CA . LYS A 1 67 ? -1.468 -4.426 7.526 1.00 95.12 67 LYS A CA 1
ATOM 551 C C . LYS A 1 67 ? -1.487 -3.278 8.537 1.00 95.12 67 LYS A C 1
ATOM 553 O O . LYS A 1 67 ? -2.460 -3.127 9.279 1.00 95.12 67 LYS A O 1
ATOM 558 N N . LYS A 1 68 ? -0.434 -2.451 8.557 1.00 94.44 68 LYS A N 1
ATOM 559 C CA . LYS A 1 68 ? -0.358 -1.270 9.433 1.00 94.44 68 LYS A CA 1
ATOM 560 C C . LYS A 1 68 ? -1.469 -0.266 9.118 1.00 94.44 68 LYS A C 1
ATOM 562 O O . LYS A 1 68 ? -2.142 0.187 10.039 1.00 94.44 68 LYS A O 1
ATOM 567 N N . ALA A 1 69 ? -1.691 0.038 7.840 1.00 94.00 69 ALA A N 1
ATOM 568 C CA . ALA A 1 69 ? -2.706 0.982 7.387 1.00 94.00 69 ALA A CA 1
ATOM 569 C C . ALA A 1 69 ? -4.119 0.525 7.778 1.00 94.00 69 ALA A C 1
ATOM 571 O O . ALA A 1 69 ? -4.875 1.312 8.334 1.00 94.00 69 ALA A O 1
ATOM 572 N N . ILE A 1 70 ? -4.453 -0.757 7.590 1.00 93.75 70 ILE A N 1
ATOM 573 C CA . ILE A 1 70 ? -5.752 -1.322 8.001 1.00 93.75 70 ILE A CA 1
ATOM 574 C C . ILE A 1 70 ? -5.938 -1.238 9.522 1.00 93.75 70 ILE A C 1
ATOM 576 O O . ILE A 1 70 ? -7.014 -0.876 10.000 1.00 93.75 70 ILE A O 1
ATOM 580 N N . SER A 1 71 ? -4.897 -1.556 10.298 1.00 94.62 71 SER A N 1
ATOM 581 C CA . SER A 1 71 ? -4.953 -1.460 11.761 1.00 94.62 71 SER A CA 1
ATOM 582 C C . SER A 1 71 ? -5.247 -0.031 12.222 1.00 94.62 71 SER A C 1
ATOM 584 O O . SER A 1 71 ? -6.153 0.185 13.029 1.00 94.62 71 SER A O 1
ATOM 586 N N . LEU A 1 72 ? -4.534 0.952 11.666 1.00 92.88 72 LEU A N 1
ATOM 587 C CA . LEU A 1 72 ? -4.722 2.364 11.998 1.00 92.88 72 LEU A CA 1
ATOM 588 C C . LEU A 1 72 ? -6.071 2.903 11.514 1.00 92.88 72 LEU A C 1
ATOM 590 O O . LEU A 1 72 ? -6.723 3.646 12.244 1.00 92.88 72 LEU A O 1
ATOM 594 N N . LEU A 1 73 ? -6.537 2.471 10.341 1.00 92.38 73 LEU A N 1
ATOM 595 C CA . LEU A 1 73 ? -7.861 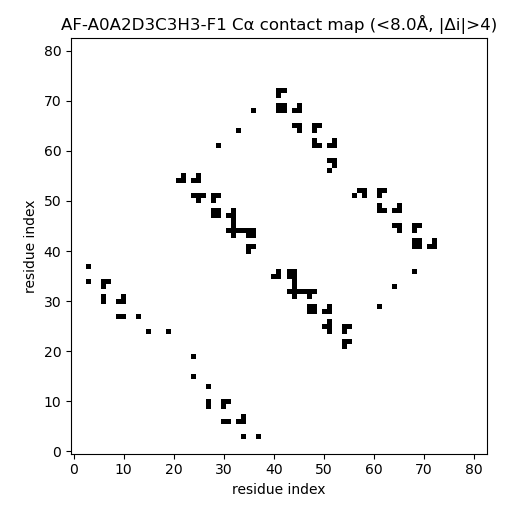2.807 9.826 1.00 92.38 73 LEU A CA 1
ATOM 596 C C . LEU A 1 73 ? -8.970 2.340 10.775 1.00 92.38 73 LEU A C 1
ATOM 598 O O . LEU A 1 73 ? -9.888 3.092 11.096 1.00 92.38 73 LEU A O 1
ATOM 602 N N . ASN A 1 74 ? -8.874 1.103 11.264 1.00 91.38 74 ASN A N 1
ATOM 603 C CA . ASN A 1 74 ? -9.834 0.565 12.224 1.00 91.38 74 ASN A CA 1
ATOM 604 C C . ASN A 1 74 ? -9.787 1.317 13.561 1.00 91.38 74 ASN A C 1
ATOM 606 O O . ASN A 1 74 ? -10.828 1.519 14.182 1.00 91.38 74 ASN A O 1
ATOM 610 N N . GLN A 1 75 ? -8.604 1.748 14.005 1.00 89.88 75 GLN A N 1
ATOM 611 C CA . GLN A 1 75 ? -8.466 2.579 15.204 1.00 89.88 75 GLN A CA 1
ATOM 612 C C . GLN 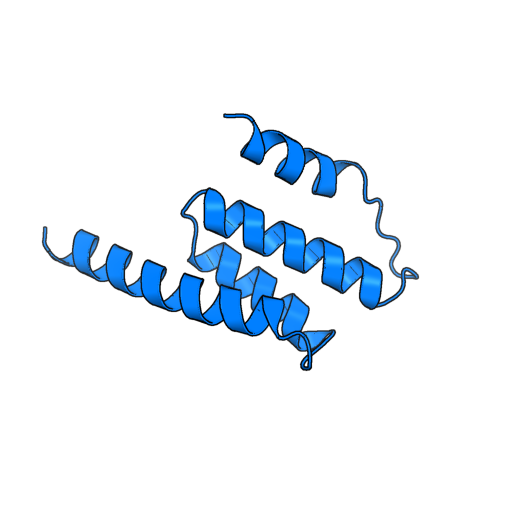A 1 75 ? -9.099 3.963 15.012 1.00 89.88 75 GLN A C 1
ATOM 614 O O . GLN A 1 75 ? -9.865 4.387 15.874 1.00 89.88 75 GLN A O 1
ATOM 619 N N . GLN A 1 76 ? -8.866 4.622 13.872 1.00 88.44 76 GLN A N 1
ATOM 620 C CA . GLN A 1 76 ? -9.514 5.893 13.533 1.00 88.44 76 GLN A CA 1
ATOM 621 C C . GLN A 1 76 ? -11.040 5.762 13.510 1.00 88.44 76 GLN A C 1
ATOM 623 O O . GLN A 1 76 ? -11.723 6.567 14.132 1.00 88.44 76 GLN A O 1
ATOM 628 N N . LYS A 1 77 ? -11.578 4.713 12.872 1.00 86.56 77 LYS A N 1
ATOM 629 C CA . LYS A 1 77 ? -13.030 4.457 12.825 1.00 86.56 77 LYS A CA 1
ATOM 630 C C . LYS A 1 77 ? -13.639 4.234 14.211 1.00 86.56 77 LYS A C 1
ATOM 632 O O . LYS A 1 77 ? -14.747 4.684 14.479 1.00 86.56 77 LYS A O 1
ATOM 637 N N . LYS A 1 78 ? -12.920 3.556 15.111 1.00 85.44 78 LYS A N 1
ATOM 638 C CA . LYS A 1 78 ? -13.361 3.378 16.504 1.00 85.44 78 LYS A CA 1
ATOM 639 C C . LYS A 1 78 ? -13.359 4.689 17.287 1.00 85.44 78 LYS A C 1
ATOM 641 O O . LYS A 1 78 ? -14.237 4.889 18.116 1.00 85.44 78 LYS A O 1
ATOM 646 N N . GLN A 1 79 ? -12.386 5.563 17.040 1.00 77.94 79 GLN A N 1
ATOM 647 C CA . GLN A 1 79 ? -12.320 6.876 17.685 1.00 77.94 79 GLN A 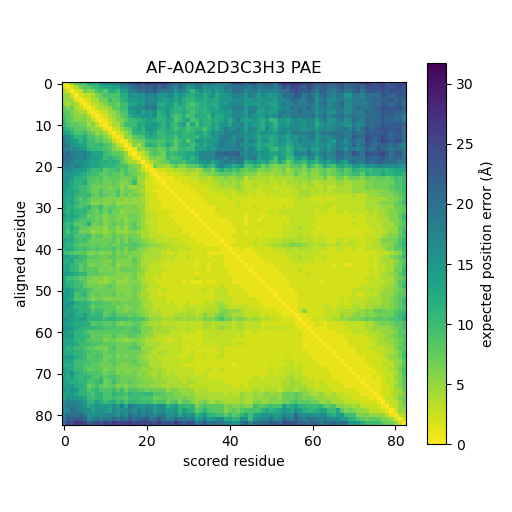CA 1
ATOM 648 C C . GLN A 1 79 ? -13.435 7.805 17.195 1.00 77.94 79 GLN A C 1
ATOM 650 O O . GLN A 1 79 ? -14.021 8.513 18.005 1.00 77.94 79 GLN A O 1
ATOM 655 N N . THR A 1 80 ? -13.774 7.772 15.904 1.00 74.88 80 THR A N 1
ATOM 656 C CA . THR A 1 80 ? -14.859 8.596 15.347 1.00 74.88 80 THR A CA 1
ATOM 657 C C . THR A 1 80 ? -16.254 8.068 15.669 1.00 74.88 80 THR A C 1
ATOM 659 O O . THR A 1 80 ? -17.178 8.861 15.763 1.00 74.88 80 THR A O 1
ATOM 662 N N . SER A 1 81 ? -16.417 6.757 15.878 1.00 71.06 81 SER A N 1
ATOM 663 C CA . SER A 1 81 ? -17.699 6.149 16.267 1.00 71.06 81 SER A CA 1
ATOM 664 C C . SER A 1 81 ? -18.056 6.321 17.752 1.00 71.06 81 SER A C 1
ATOM 666 O O . SER A 1 81 ? -19.154 5.938 18.143 1.00 71.06 81 SER A O 1
ATOM 668 N N . ASN A 1 82 ? -17.137 6.823 18.584 1.00 59.19 82 ASN A N 1
ATOM 669 C CA . ASN A 1 82 ? -17.332 6.994 20.031 1.00 59.19 82 ASN A CA 1
ATOM 670 C C . ASN A 1 82 ? -17.796 8.412 20.434 1.00 59.19 82 ASN A C 1
ATOM 672 O O . ASN A 1 82 ? -17.694 8.770 21.607 1.00 59.19 82 ASN A O 1
ATOM 676 N N . TYR A 1 83 ? -18.306 9.199 19.485 1.00 47.47 83 TYR A N 1
ATOM 677 C CA . TYR A 1 83 ? -18.936 10.508 19.699 1.00 47.47 83 TYR A CA 1
ATOM 678 C C . TYR A 1 83 ? -20.352 10.504 19.128 1.00 47.47 83 TYR A C 1
ATOM 680 O O . TYR A 1 83 ? -21.218 11.163 19.743 1.00 47.47 83 TYR A O 1
#

Organism: NCBI:txid39664